Protein AF-A0A958IY38-F1 (afdb_monomer_lite)

Structure (mmCIF, N/CA/C/O backbone):
data_AF-A0A958IY38-F1
#
_entry.id   AF-A0A958IY38-F1
#
loop_
_atom_site.group_PDB
_atom_site.id
_atom_site.type_symbol
_atom_site.label_atom_id
_atom_site.label_alt_id
_atom_site.label_comp_id
_atom_site.label_asym_id
_atom_site.label_entity_id
_atom_site.label_seq_id
_atom_site.pdbx_PDB_ins_code
_atom_site.Cartn_x
_atom_site.Cartn_y
_atom_site.Cartn_z
_atom_site.occupancy
_atom_site.B_iso_or_equiv
_atom_site.auth_seq_id
_atom_site.auth_comp_id
_atom_site.auth_asym_id
_atom_site.auth_atom_id
_atom_site.pdbx_PDB_model_num
ATOM 1 N N . MET A 1 1 ? 3.651 20.610 6.563 1.00 26.92 1 MET A N 1
ATOM 2 C CA . MET A 1 1 ? 2.471 20.398 5.695 1.00 26.92 1 MET A CA 1
ATOM 3 C C . MET A 1 1 ? 2.924 19.285 4.775 1.00 26.92 1 MET A C 1
ATOM 5 O O . MET A 1 1 ? 3.724 19.580 3.906 1.00 26.92 1 MET A O 1
ATOM 9 N N . LEU A 1 2 ? 2.611 18.018 5.083 1.00 25.03 2 LEU A N 1
ATOM 10 C CA . LEU A 1 2 ? 3.264 16.891 4.403 1.00 25.03 2 LEU A CA 1
ATOM 11 C C . LEU A 1 2 ? 2.922 16.931 2.910 1.00 25.03 2 LEU A C 1
ATOM 13 O O . LEU A 1 2 ? 1.775 16.711 2.522 1.00 25.03 2 LEU A O 1
ATOM 17 N N . ALA A 1 3 ? 3.918 17.250 2.089 1.00 23.48 3 ALA A N 1
ATOM 18 C CA . ALA A 1 3 ? 3.823 17.105 0.652 1.00 23.48 3 ALA A CA 1
ATOM 19 C C . ALA A 1 3 ? 3.800 15.606 0.339 1.00 23.48 3 ALA A C 1
ATOM 21 O O . ALA A 1 3 ? 4.743 14.880 0.653 1.00 23.48 3 ALA A O 1
ATOM 22 N N . ALA A 1 4 ? 2.710 15.140 -0.265 1.00 25.20 4 ALA A N 1
ATOM 23 C CA . ALA A 1 4 ? 2.666 13.818 -0.861 1.00 25.20 4 ALA A CA 1
ATOM 24 C C . ALA A 1 4 ? 3.659 13.808 -2.031 1.00 25.20 4 ALA A C 1
ATOM 26 O O . ALA A 1 4 ? 3.409 14.409 -3.076 1.00 25.20 4 ALA A O 1
ATOM 27 N N . ALA A 1 5 ? 4.810 13.164 -1.842 1.00 28.31 5 ALA A N 1
ATOM 28 C CA . ALA A 1 5 ? 5.637 12.769 -2.965 1.00 28.31 5 ALA A CA 1
ATOM 29 C C . ALA A 1 5 ? 4.805 11.775 -3.784 1.00 28.31 5 ALA A C 1
ATOM 31 O O . ALA A 1 5 ? 4.443 10.712 -3.284 1.00 28.31 5 ALA A O 1
ATOM 32 N N . CYS A 1 6 ? 4.454 12.141 -5.017 1.00 32.59 6 CYS A N 1
ATOM 33 C CA . CYS A 1 6 ? 3.859 11.217 -5.975 1.00 32.59 6 CYS A CA 1
ATOM 34 C C . CYS A 1 6 ? 4.956 10.221 -6.373 1.00 32.59 6 CYS A C 1
ATOM 36 O O . CYS A 1 6 ? 5.699 10.445 -7.323 1.00 32.59 6 CYS A O 1
ATOM 38 N N . GLN A 1 7 ? 5.133 9.189 -5.551 1.00 41.25 7 GLN A N 1
ATOM 39 C CA . GLN A 1 7 ? 6.083 8.106 -5.758 1.00 41.25 7 GLN A CA 1
ATOM 40 C C . GLN A 1 7 ? 5.483 7.134 -6.760 1.00 41.25 7 GLN A C 1
ATOM 42 O O . GLN A 1 7 ? 4.338 6.700 -6.628 1.00 41.25 7 GLN A O 1
ATOM 47 N N . VAL A 1 8 ? 6.243 6.873 -7.812 1.00 44.66 8 VAL A N 1
ATOM 48 C CA . VAL A 1 8 ? 5.726 6.210 -8.993 1.00 44.66 8 VAL A CA 1
ATOM 49 C C . VAL A 1 8 ? 6.127 4.749 -8.944 1.00 44.66 8 VAL A C 1
ATOM 51 O O . VAL A 1 8 ? 7.259 4.398 -9.258 1.00 44.66 8 VAL A O 1
ATOM 54 N N . PHE A 1 9 ? 5.189 3.903 -8.541 1.00 49.84 9 PHE A N 1
ATOM 55 C CA . PHE A 1 9 ? 5.288 2.481 -8.825 1.00 49.84 9 PHE A CA 1
ATOM 56 C C . PHE A 1 9 ? 4.990 2.285 -10.300 1.00 49.84 9 PHE A C 1
ATOM 58 O O . PHE A 1 9 ? 3.968 2.766 -10.785 1.00 49.84 9 PHE A O 1
ATOM 65 N N . PHE A 1 10 ? 5.875 1.602 -11.012 1.00 52.50 10 PHE A N 1
ATOM 66 C CA . PHE A 1 10 ? 5.575 1.127 -12.349 1.00 52.50 10 PHE A CA 1
ATOM 67 C C . PHE A 1 10 ? 5.124 -0.328 -12.287 1.00 52.50 10 PHE A C 1
ATOM 69 O O . PHE A 1 10 ? 5.522 -1.087 -11.401 1.00 52.50 10 PHE A O 1
ATOM 76 N N . PHE A 1 11 ? 4.279 -0.701 -13.240 1.00 48.72 11 PHE A N 1
ATOM 77 C CA . PHE A 1 11 ? 3.690 -2.024 -13.370 1.00 48.72 11 PHE A CA 1
ATOM 78 C C . PHE A 1 11 ? 3.999 -2.645 -14.742 1.00 48.72 11 PHE A C 1
ATOM 80 O O . PHE A 1 11 ? 3.836 -1.953 -15.743 1.00 48.72 11 PHE A O 1
ATOM 87 N N . CYS A 1 12 ? 4.384 -3.923 -14.813 1.00 42.66 12 CYS A N 1
ATOM 88 C CA . CYS A 1 12 ? 4.654 -4.641 -16.071 1.00 42.66 12 CYS A CA 1
ATOM 89 C C . CYS A 1 12 ? 3.434 -5.448 -16.541 1.00 42.66 12 CYS A C 1
ATOM 91 O O . CYS A 1 12 ? 2.892 -6.276 -15.810 1.00 42.66 12 CYS A O 1
ATOM 93 N N . SER A 1 13 ? 3.022 -5.251 -17.791 1.00 41.34 13 SER A N 1
ATOM 94 C CA . SER A 1 13 ? 1.816 -5.841 -18.375 1.00 41.34 13 SER A CA 1
ATOM 95 C C . SER A 1 13 ? 2.033 -7.299 -18.783 1.00 41.34 13 SER A C 1
ATOM 97 O O . SER A 1 13 ? 2.114 -7.620 -19.969 1.00 41.34 13 SER A O 1
ATOM 99 N N . ILE A 1 14 ? 2.051 -8.230 -17.825 1.00 48.69 14 ILE A N 1
ATOM 100 C CA . ILE A 1 14 ? 2.040 -9.653 -18.184 1.00 48.69 14 ILE A CA 1
ATOM 101 C C . ILE A 1 14 ? 0.762 -9.934 -18.994 1.00 48.69 14 ILE A C 1
ATOM 103 O O . ILE A 1 14 ? -0.358 -9.818 -18.493 1.00 48.69 14 ILE A O 1
ATOM 107 N N . SER A 1 15 ? 0.929 -10.275 -20.276 1.00 46.31 15 SER A N 1
ATOM 108 C CA . SER A 1 15 ? -0.161 -10.591 -21.203 1.00 46.31 15 SER A CA 1
ATOM 109 C C . SER A 1 15 ? -0.798 -11.937 -20.855 1.00 46.31 15 SER A C 1
ATOM 111 O O . SER A 1 15 ? -0.587 -12.941 -21.531 1.00 46.31 15 SER A O 1
ATOM 113 N N . PHE A 1 16 ? -1.620 -11.953 -19.812 1.00 49.91 16 PHE A N 1
ATOM 114 C CA . PHE A 1 16 ? -2.704 -12.917 -19.676 1.00 49.91 16 PHE A CA 1
ATOM 115 C C . PHE A 1 16 ? -3.986 -12.284 -20.232 1.00 49.91 16 PHE A C 1
ATOM 117 O O . PHE A 1 16 ? -4.160 -11.068 -20.129 1.00 49.91 16 PHE A O 1
ATOM 124 N N . PRO A 1 17 ? -4.892 -13.054 -20.863 1.00 40.56 17 PRO A N 1
ATOM 125 C CA . PRO A 1 17 ? -6.111 -12.496 -21.433 1.00 40.56 17 PRO A CA 1
ATOM 126 C C . PRO A 1 17 ? -6.970 -11.887 -20.317 1.00 40.56 17 PRO A C 1
ATOM 128 O O . PRO A 1 17 ? -7.684 -12.595 -19.611 1.00 40.56 17 PRO A O 1
ATOM 131 N N . ALA A 1 18 ? -6.923 -10.564 -20.164 1.00 49.22 18 ALA A N 1
ATOM 132 C CA . ALA A 1 18 ? -7.762 -9.824 -19.231 1.00 49.22 18 ALA A CA 1
ATOM 133 C C . ALA A 1 18 ? -9.170 -9.639 -19.819 1.00 49.22 18 ALA A C 1
ATOM 135 O O . ALA A 1 18 ? -9.610 -8.533 -20.128 1.00 49.22 18 ALA A O 1
ATOM 136 N N . PHE A 1 19 ? -9.899 -10.742 -19.991 1.00 37.72 19 PHE A N 1
ATOM 137 C CA . PHE A 1 19 ? -11.345 -10.680 -20.165 1.00 37.72 19 PHE A CA 1
ATOM 138 C C . PHE A 1 19 ? -12.000 -10.576 -18.780 1.00 37.72 19 PHE A C 1
ATOM 140 O O . PHE A 1 19 ? -12.068 -11.554 -18.046 1.00 37.72 19 PHE A O 1
ATOM 147 N N . GLY A 1 20 ? -12.496 -9.379 -18.437 1.00 48.38 20 GLY A N 1
ATOM 148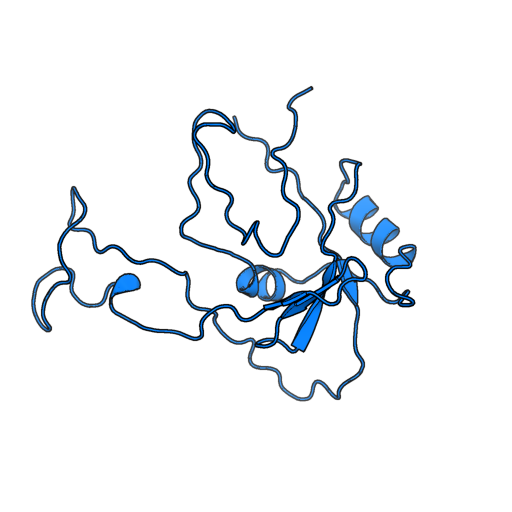 C CA . GLY A 1 20 ? -13.491 -9.185 -17.372 1.00 48.38 20 GLY A CA 1
ATOM 149 C C . GLY A 1 20 ? -12.978 -9.138 -15.927 1.00 48.38 20 GLY A C 1
ATOM 150 O O . GLY A 1 20 ? -13.599 -9.735 -15.055 1.00 48.38 20 GLY A O 1
ATOM 151 N N . GLN A 1 21 ? -11.887 -8.424 -15.640 1.00 48.81 21 GLN A N 1
ATOM 152 C CA . GLN A 1 21 ? -11.372 -8.303 -14.270 1.00 48.81 21 GLN A CA 1
ATOM 153 C C . GLN A 1 21 ? -12.283 -7.419 -13.393 1.00 48.81 21 GLN A C 1
ATOM 155 O O . GLN A 1 21 ? -12.297 -6.191 -13.506 1.00 48.81 21 GLN A O 1
ATOM 160 N N . THR A 1 22 ? -13.043 -8.040 -12.489 1.00 60.66 22 THR A N 1
ATOM 161 C CA . THR A 1 22 ? -13.479 -7.387 -11.250 1.00 60.66 22 THR A CA 1
ATOM 162 C C . THR A 1 22 ? -12.241 -7.230 -10.377 1.00 60.66 22 THR A C 1
ATOM 164 O O . THR A 1 22 ? -11.740 -8.225 -9.862 1.00 60.66 22 THR A O 1
ATOM 167 N N . TYR A 1 23 ? -11.719 -6.011 -10.249 1.00 72.31 23 TYR A N 1
ATOM 168 C CA . TYR A 1 23 ? -10.575 -5.755 -9.373 1.00 72.31 23 TYR A CA 1
ATOM 169 C C . TYR A 1 23 ? -10.910 -6.205 -7.939 1.00 72.31 23 TYR A C 1
ATOM 171 O O . TYR A 1 23 ? -11.943 -5.755 -7.425 1.00 72.31 23 TYR A O 1
ATOM 179 N N . PRO A 1 24 ? -10.118 -7.097 -7.310 1.00 82.88 24 PRO A N 1
ATOM 180 C CA . PRO A 1 24 ? -10.416 -7.567 -5.966 1.00 82.88 24 PRO A CA 1
ATOM 181 C C . PRO A 1 24 ? -10.306 -6.403 -4.981 1.00 82.88 24 PRO A C 1
ATOM 183 O O . PRO A 1 24 ? -9.371 -5.605 -5.031 1.00 82.88 24 PRO A O 1
ATOM 186 N N . VAL A 1 25 ? -11.286 -6.291 -4.087 1.00 87.06 25 VAL A N 1
ATOM 187 C CA . VAL A 1 25 ? -11.207 -5.349 -2.969 1.00 87.06 25 VAL A CA 1
ATOM 188 C C . VAL A 1 25 ? -10.387 -6.026 -1.880 1.00 87.06 25 VAL A C 1
ATOM 190 O O . VAL A 1 25 ? -10.865 -6.969 -1.247 1.00 87.06 25 VAL A O 1
ATOM 193 N N . ILE A 1 26 ? -9.144 -5.573 -1.729 1.00 91.75 26 ILE A N 1
ATOM 194 C CA . ILE A 1 26 ? -8.230 -6.048 -0.692 1.00 91.75 26 ILE A CA 1
ATOM 195 C C . ILE A 1 26 ? -8.678 -5.497 0.660 1.00 91.75 26 ILE A C 1
ATOM 197 O O . ILE A 1 26 ? -9.183 -4.377 0.762 1.00 91.75 26 ILE A O 1
ATOM 201 N N . ASP A 1 27 ? -8.543 -6.334 1.680 1.00 92.19 27 ASP A N 1
ATOM 202 C CA . ASP A 1 27 ? -8.791 -5.991 3.068 1.00 92.19 27 ASP A CA 1
ATOM 203 C C . ASP A 1 27 ? -7.903 -4.822 3.484 1.00 92.19 27 ASP A C 1
ATOM 205 O O . ASP A 1 27 ? -6.733 -4.737 3.115 1.00 92.19 27 ASP A O 1
ATOM 209 N N . THR A 1 28 ? -8.463 -3.907 4.261 1.00 91.19 28 THR A N 1
ATOM 210 C CA . THR A 1 28 ? -7.747 -2.690 4.637 1.00 91.19 28 THR A CA 1
ATOM 211 C C . THR A 1 28 ? -6.646 -2.953 5.673 1.00 91.19 28 THR A C 1
ATOM 213 O O . THR A 1 28 ? -5.794 -2.092 5.900 1.00 91.19 28 THR A O 1
ATOM 216 N N . GLY A 1 29 ? -6.687 -4.108 6.345 1.00 90.69 29 GLY A N 1
ATOM 217 C CA . GLY A 1 29 ? -5.842 -4.451 7.481 1.00 90.69 29 GLY A CA 1
ATOM 218 C C . GLY A 1 29 ? -6.298 -3.831 8.804 1.00 90.69 29 GLY A C 1
ATOM 219 O O . GLY A 1 29 ? -5.648 -4.055 9.828 1.00 90.69 29 GLY A O 1
ATOM 220 N N . GLN A 1 30 ? -7.386 -3.052 8.839 1.00 91.44 30 GLN A N 1
ATOM 221 C CA . GLN A 1 30 ? -7.879 -2.470 10.088 1.00 91.44 30 GLN A CA 1
ATOM 222 C C . GLN A 1 30 ? -8.183 -3.565 11.117 1.00 91.44 30 GLN A C 1
ATOM 224 O O . GLN A 1 30 ? -8.933 -4.497 10.861 1.00 91.44 30 GLN A O 1
ATOM 229 N N . SER A 1 31 ? -7.622 -3.43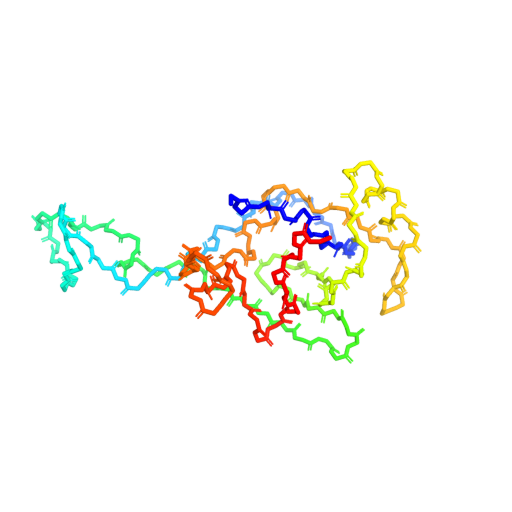1 12.319 1.00 92.38 31 SER A N 1
ATOM 230 C CA . SER A 1 31 ? -7.726 -4.449 13.376 1.00 92.38 31 SER A CA 1
ATOM 231 C C . SER A 1 31 ? -8.326 -3.913 14.680 1.00 92.38 31 SER A C 1
ATOM 233 O O . SER A 1 31 ? -8.273 -4.580 15.714 1.00 92.38 31 SER A O 1
ATOM 235 N N . GLN A 1 32 ? -8.852 -2.687 14.666 1.00 94.44 32 GLN A N 1
ATOM 236 C CA . GLN A 1 32 ? -9.418 -2.007 15.830 1.00 94.44 32 GLN A CA 1
ATOM 237 C C . GLN A 1 32 ? -10.841 -1.533 15.534 1.00 94.44 32 GLN A C 1
ATOM 239 O O . GLN A 1 32 ? -11.140 -1.097 14.427 1.00 94.44 32 GLN A O 1
ATOM 244 N N . CYS A 1 33 ? -11.712 -1.610 16.539 1.00 96.12 33 CYS A N 1
ATOM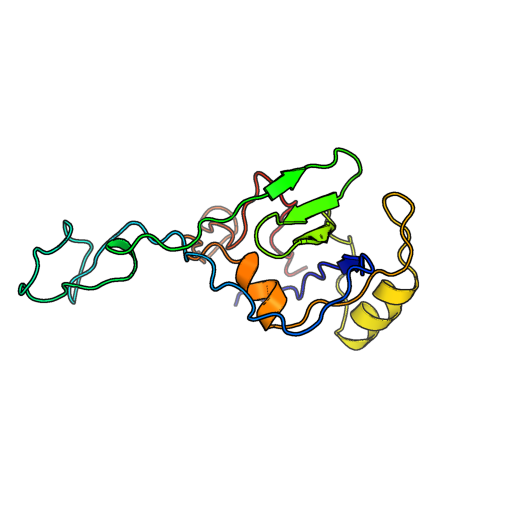 245 C CA . CYS A 1 33 ? -13.044 -1.010 16.500 1.00 96.12 33 CYS A CA 1
ATOM 246 C C . CYS A 1 33 ? -13.053 0.266 17.338 1.00 96.12 33 CYS A C 1
ATOM 248 O O . CYS A 1 33 ? -12.340 0.349 18.337 1.00 96.12 33 CYS A O 1
ATOM 250 N N . PHE A 1 34 ? -13.897 1.225 16.974 1.00 96.19 34 PHE A N 1
ATOM 251 C CA . PHE A 1 34 ? -14.026 2.507 17.660 1.00 96.19 34 PHE A CA 1
ATOM 252 C C . PHE A 1 34 ? -15.475 2.780 18.076 1.00 96.19 34 PHE A C 1
ATOM 254 O O . PHE A 1 34 ? -16.418 2.367 17.396 1.00 96.19 34 PHE A O 1
ATOM 261 N N . ASP A 1 35 ? -15.651 3.478 19.196 1.00 95.81 35 ASP A N 1
ATOM 262 C CA . ASP A 1 35 ? -16.882 4.214 19.488 1.00 95.81 35 ASP A CA 1
ATOM 263 C C . ASP A 1 35 ? -16.733 5.679 19.022 1.00 95.81 35 ASP A C 1
ATOM 265 O O . ASP A 1 35 ? -15.892 6.005 18.184 1.00 95.81 35 ASP A O 1
ATOM 269 N N . THR A 1 36 ? -17.550 6.596 19.541 1.00 96.06 36 THR A N 1
ATOM 270 C CA . THR A 1 36 ? -17.463 8.025 19.193 1.00 96.06 36 THR A CA 1
ATOM 271 C C . THR A 1 36 ? -16.214 8.745 19.718 1.00 96.06 36 THR A C 1
ATOM 273 O O . THR A 1 36 ? -16.023 9.914 19.390 1.00 96.06 36 THR A O 1
ATOM 276 N N . LEU A 1 37 ? -15.413 8.117 20.581 1.00 95.88 37 LEU A N 1
ATOM 277 C CA . LEU A 1 37 ? -14.332 8.752 21.341 1.00 95.88 37 LEU A CA 1
ATOM 278 C C . LEU A 1 37 ? -13.022 7.950 21.356 1.00 95.88 37 LEU A C 1
ATOM 280 O O . LEU A 1 37 ? -11.959 8.558 21.470 1.00 95.88 37 LEU A O 1
ATOM 284 N N . GLN A 1 38 ? -13.068 6.617 21.303 1.00 96.12 38 GLN A N 1
ATOM 285 C CA . GLN A 1 38 ? -11.906 5.763 21.571 1.00 96.12 38 GLN A CA 1
ATOM 286 C C . GLN A 1 38 ? -11.998 4.377 20.919 1.00 96.12 38 GLN A C 1
ATOM 288 O O . GLN A 1 38 ? -13.042 3.966 20.414 1.00 96.12 38 GLN A O 1
ATOM 293 N N . VAL A 1 39 ? -10.889 3.634 20.988 1.00 96.44 39 VAL A N 1
ATOM 294 C CA . VAL A 1 39 ? -10.821 2.210 20.628 1.00 96.44 39 VAL A CA 1
ATOM 295 C C . VAL A 1 39 ? -11.613 1.376 21.637 1.00 96.44 39 VAL A C 1
ATOM 297 O O . VAL A 1 39 ? -11.474 1.553 22.847 1.00 96.44 39 VAL A O 1
ATOM 300 N N . ILE A 1 40 ? -12.392 0.420 21.141 1.00 97.31 40 ILE A N 1
ATOM 301 C CA . ILE A 1 40 ? -13.207 -0.505 21.930 1.00 97.31 40 ILE A CA 1
ATOM 302 C C . ILE A 1 40 ? -12.930 -1.968 21.542 1.00 97.31 40 ILE A C 1
ATOM 304 O O . ILE A 1 40 ? -12.469 -2.243 20.431 1.00 97.31 40 ILE A O 1
ATOM 308 N N . PRO A 1 41 ? -13.238 -2.940 22.425 1.00 96.50 41 PRO A N 1
ATOM 309 C CA . PRO A 1 41 ? -13.324 -4.346 22.035 1.00 96.50 41 PRO A CA 1
ATOM 310 C C . PRO A 1 41 ? -14.366 -4.557 20.930 1.00 96.50 41 PRO A C 1
ATOM 312 O O . PRO A 1 41 ? -15.308 -3.775 20.809 1.00 96.50 41 PRO A O 1
ATOM 315 N N . PHE A 1 42 ? -14.240 -5.642 20.164 1.00 96.94 42 PHE A N 1
ATOM 316 C CA . PHE A 1 42 ? -15.146 -5.934 19.050 1.00 96.94 42 PHE A CA 1
ATOM 317 C C . PHE A 1 42 ? -16.609 -6.053 19.520 1.00 96.94 42 PHE A C 1
ATOM 319 O O . PHE A 1 42 ? -16.926 -6.956 20.309 1.00 96.94 42 PHE A O 1
ATOM 326 N N . PRO A 1 43 ? -17.512 -5.167 19.048 1.00 97.00 43 PRO A N 1
ATOM 327 C CA . PRO A 1 43 ? -18.920 -5.209 19.420 1.00 97.00 43 PRO A CA 1
ATOM 328 C C . PRO A 1 43 ? -19.577 -6.528 19.011 1.00 97.00 43 PRO A C 1
ATOM 330 O O . PRO A 1 43 ? -19.231 -7.123 17.993 1.00 97.00 43 PRO A O 1
ATOM 333 N N . GLN A 1 44 ? -20.552 -6.988 19.790 1.00 96.69 44 GLN A N 1
ATOM 334 C CA . GLN A 1 44 ? -21.338 -8.173 19.437 1.00 96.69 44 GLN A CA 1
ATOM 335 C C . GLN A 1 44 ? -22.425 -7.824 18.404 1.00 96.69 44 GLN A C 1
ATOM 337 O O . GLN A 1 44 ? -22.868 -6.672 18.367 1.00 96.69 44 GLN A O 1
ATOM 342 N N . PRO A 1 45 ? -22.906 -8.790 17.597 1.00 96.81 45 PRO A N 1
ATOM 343 C CA . PRO A 1 45 ? -24.006 -8.555 16.666 1.00 96.81 45 PRO A CA 1
ATOM 344 C C . PRO A 1 45 ? -25.220 -7.904 17.346 1.00 96.81 45 PRO A C 1
ATOM 346 O O . PRO A 1 45 ? -25.706 -8.386 18.369 1.00 96.81 45 PRO A O 1
ATOM 349 N N . GLY A 1 46 ? -25.705 -6.796 16.778 1.00 95.94 46 GLY A N 1
ATOM 350 C CA . GLY A 1 46 ? -26.833 -6.018 17.311 1.00 95.94 46 GLY A CA 1
ATOM 351 C C . GLY A 1 46 ? -26.469 -4.964 18.366 1.00 95.94 46 GLY A C 1
ATOM 352 O O . GLY A 1 46 ? -27.335 -4.176 18.746 1.00 95.94 46 GLY A O 1
ATOM 353 N N . ALA A 1 47 ? -25.213 -4.902 18.819 1.00 96.69 47 ALA A N 1
ATOM 354 C CA . ALA A 1 47 ? -24.729 -3.811 19.660 1.00 96.69 47 ALA A CA 1
ATOM 355 C C . ALA A 1 47 ? -24.451 -2.537 18.831 1.00 96.69 47 ALA A C 1
ATOM 357 O O . ALA A 1 47 ? -24.188 -2.626 17.627 1.00 96.69 47 ALA A O 1
ATOM 358 N N . PRO A 1 48 ? -24.460 -1.341 19.454 1.00 97.19 48 PRO A N 1
ATOM 359 C CA . PRO A 1 48 ? -23.952 -0.131 18.815 1.00 97.19 48 PRO A CA 1
ATOM 360 C C . PRO A 1 48 ? -22.528 -0.330 18.283 1.00 97.19 48 PRO A C 1
ATOM 362 O O . PRO A 1 48 ? -21.733 -1.049 18.887 1.00 97.19 48 PRO A O 1
ATOM 365 N N . PHE A 1 49 ? -22.213 0.331 17.168 1.00 96.00 49 PHE A N 1
ATOM 366 C CA . PHE A 1 49 ? -20.902 0.281 16.506 1.00 96.00 49 PHE A CA 1
ATOM 367 C C . PHE A 1 49 ? -20.483 -1.101 15.966 1.00 96.00 49 PHE A C 1
ATOM 369 O O . PHE A 1 49 ? -19.343 -1.251 15.535 1.00 96.00 49 PHE A O 1
ATOM 376 N N . TYR A 1 50 ? -21.379 -2.097 15.957 1.00 96.88 50 TYR A N 1
ATOM 377 C CA . TYR A 1 50 ? -21.157 -3.377 15.279 1.00 96.88 50 TYR A CA 1
ATOM 378 C C . TYR A 1 50 ? -21.124 -3.221 13.752 1.00 96.88 50 TYR A C 1
ATOM 380 O O . TYR A 1 50 ? -21.892 -2.441 13.188 1.00 96.88 50 TYR A O 1
ATOM 388 N N . GLY A 1 51 ? -20.290 -4.025 13.089 1.00 94.38 51 GLY A N 1
ATOM 389 C CA . GLY A 1 51 ? -20.160 -4.061 11.629 1.00 94.38 51 GLY A CA 1
ATOM 390 C C . GLY A 1 51 ? -19.056 -3.153 11.093 1.00 94.38 51 GLY A C 1
ATOM 391 O O . GLY A 1 51 ? -19.093 -2.769 9.927 1.00 94.38 51 GLY A O 1
ATOM 392 N N . GLN A 1 52 ? -18.095 -2.786 11.942 1.00 95.00 52 GLN A N 1
ATOM 393 C CA . GLN A 1 52 ? -16.889 -2.089 11.506 1.00 95.00 52 GLN A CA 1
ATOM 394 C C . GLN A 1 52 ? -15.998 -3.009 10.672 1.00 95.00 52 GLN A C 1
ATOM 396 O O . GLN A 1 52 ? -16.050 -4.232 10.797 1.00 95.00 52 GLN A O 1
ATOM 401 N N . ASP A 1 53 ? -15.155 -2.392 9.852 1.00 92.00 53 ASP A N 1
ATOM 402 C CA . ASP A 1 53 ? -14.245 -3.068 8.930 1.00 92.00 53 ASP A CA 1
ATOM 403 C C . ASP A 1 53 ? -13.372 -4.116 9.638 1.00 92.00 53 ASP A C 1
ATOM 405 O O . ASP A 1 53 ? -13.369 -5.275 9.247 1.00 92.00 53 ASP A O 1
ATOM 409 N N . ALA A 1 54 ? -12.810 -3.766 10.802 1.00 93.75 54 ALA A N 1
ATOM 410 C CA . ALA A 1 54 ? -12.008 -4.666 11.635 1.00 93.75 54 ALA A CA 1
ATOM 411 C C . ALA A 1 54 ? -12.733 -5.919 12.164 1.00 93.75 54 ALA A C 1
ATOM 413 O O . ALA A 1 54 ? -12.101 -6.804 12.740 1.00 93.75 54 ALA A O 1
ATOM 414 N N . GLN A 1 55 ? -14.061 -5.993 12.028 1.00 94.06 55 GLN A N 1
ATOM 415 C CA . GLN A 1 55 ? -14.853 -7.174 12.388 1.00 94.06 55 GLN A CA 1
ATOM 416 C C . GLN A 1 55 ? -15.102 -8.113 11.205 1.00 94.06 55 GLN A C 1
ATOM 418 O O . GLN A 1 55 ? -15.696 -9.178 11.389 1.00 94.06 55 GLN A O 1
ATOM 423 N N . THR A 1 56 ? -14.687 -7.715 10.007 1.00 88.62 56 THR A N 1
ATOM 424 C CA . THR A 1 56 ? -14.824 -8.485 8.776 1.00 88.62 56 THR A CA 1
ATOM 425 C C . THR A 1 56 ? -13.440 -8.929 8.328 1.00 88.62 56 THR A C 1
ATOM 427 O O . THR A 1 56 ? -12.463 -8.222 8.527 1.00 88.62 56 THR A O 1
ATOM 430 N N . GLN A 1 57 ? -13.354 -10.120 7.740 1.00 85.94 57 GLN A N 1
ATOM 431 C CA . GLN A 1 57 ? -12.134 -10.580 7.093 1.00 85.94 57 GLN A CA 1
ATOM 432 C C . GLN A 1 57 ? -12.360 -10.573 5.582 1.00 85.94 57 GLN A C 1
ATOM 434 O O . GLN A 1 57 ? -13.126 -11.385 5.057 1.00 85.94 57 GLN A O 1
ATOM 439 N N . GLY A 1 58 ? -11.728 -9.627 4.901 1.00 89.12 58 GLY A N 1
ATOM 440 C CA . GLY A 1 58 ? -11.631 -9.552 3.452 1.00 89.12 58 GLY A CA 1
ATOM 441 C C . GLY A 1 58 ? -10.466 -10.373 2.896 1.00 89.12 58 GLY A C 1
ATOM 442 O O . GLY A 1 58 ? -9.820 -11.159 3.598 1.00 89.12 58 GLY A O 1
ATOM 443 N N . VAL A 1 59 ? -10.198 -10.178 1.604 1.00 91.81 59 VAL A N 1
ATOM 444 C CA . VAL A 1 59 ? -9.043 -10.769 0.916 1.00 91.81 59 VAL A CA 1
ATOM 445 C C . VAL A 1 59 ? -7.782 -10.086 1.428 1.00 91.81 59 VAL A C 1
ATOM 447 O O . VAL A 1 59 ? -7.601 -8.897 1.202 1.00 91.81 59 VAL A O 1
ATOM 450 N N . GLN A 1 60 ? -6.926 -10.814 2.139 1.00 92.88 60 GLN A N 1
ATOM 451 C CA . GLN A 1 60 ? -5.691 -10.242 2.676 1.00 92.88 60 GLN A CA 1
ATOM 452 C C . GLN A 1 60 ? -4.687 -9.953 1.547 1.00 92.88 60 GLN A C 1
ATOM 454 O O . GLN A 1 60 ? -4.673 -10.700 0.563 1.00 92.88 60 GLN A O 1
ATOM 459 N N . PRO A 1 61 ? -3.836 -8.918 1.678 1.00 93.12 61 PRO A N 1
ATOM 460 C CA . PRO A 1 61 ? -2.708 -8.725 0.773 1.00 93.12 61 PRO A CA 1
ATOM 461 C C . PRO A 1 61 ? -1.849 -9.992 0.699 1.00 93.12 61 PRO A C 1
ATOM 463 O O . PRO A 1 61 ? -1.586 -10.624 1.724 1.00 93.12 61 PRO A O 1
ATOM 466 N N . ASP A 1 62 ? -1.427 -10.361 -0.506 1.00 94.75 62 ASP A N 1
ATOM 467 C CA . ASP A 1 62 ? -0.599 -11.540 -0.747 1.00 94.75 62 ASP A CA 1
ATOM 468 C C . ASP A 1 62 ? 0.455 -11.190 -1.795 1.00 94.75 62 ASP A C 1
ATOM 470 O O . ASP A 1 62 ? 0.133 -10.881 -2.946 1.00 94.75 62 ASP A O 1
ATOM 474 N N . TYR A 1 63 ? 1.711 -11.170 -1.362 1.00 96.06 63 TYR A N 1
ATOM 475 C CA . TYR A 1 63 ? 2.833 -10.668 -2.137 1.00 96.06 63 TYR A CA 1
ATOM 476 C C . TYR A 1 63 ? 3.951 -11.702 -2.197 1.00 96.06 63 TYR A C 1
ATOM 478 O O . TYR A 1 63 ? 4.293 -12.341 -1.201 1.00 96.06 63 TYR A O 1
ATOM 486 N N . GLN A 1 64 ? 4.587 -11.793 -3.357 1.00 97.00 64 GLN A N 1
ATOM 487 C CA . GLN A 1 64 ? 5.777 -12.595 -3.583 1.00 97.00 64 GLN A CA 1
ATOM 488 C C . GLN A 1 64 ? 6.930 -11.696 -4.031 1.00 97.00 64 GLN A C 1
ATOM 490 O O . GLN A 1 64 ? 6.837 -11.040 -5.064 1.00 97.00 64 GLN A O 1
ATOM 495 N N . ASP A 1 65 ? 8.028 -11.692 -3.276 1.00 96.94 65 ASP A N 1
ATOM 496 C CA . ASP A 1 65 ? 9.289 -11.085 -3.710 1.00 96.94 65 ASP A CA 1
ATOM 497 C C . ASP A 1 65 ? 9.950 -12.011 -4.743 1.00 96.94 65 ASP A C 1
ATOM 499 O O . ASP A 1 65 ? 10.156 -13.204 -4.486 1.00 96.94 65 ASP A O 1
ATOM 503 N N . ASN A 1 66 ? 10.257 -11.470 -5.921 1.00 96.12 66 ASN A N 1
ATOM 504 C CA . ASN A 1 66 ? 10.878 -12.219 -7.011 1.00 96.12 66 ASN A CA 1
ATOM 505 C C . ASN A 1 66 ? 12.414 -12.256 -6.914 1.00 96.12 66 ASN A C 1
ATOM 507 O O . ASN A 1 66 ? 13.059 -13.017 -7.636 1.00 96.12 66 ASN A O 1
ATOM 511 N N . GLY A 1 67 ? 13.018 -11.475 -6.012 1.00 96.62 67 GLY A N 1
ATOM 512 C CA . GLY A 1 67 ? 14.465 -11.412 -5.794 1.00 96.62 67 GLY A CA 1
ATOM 513 C C . GLY A 1 67 ? 15.235 -10.660 -6.885 1.00 96.62 67 GLY A C 1
ATOM 514 O O . GLY A 1 67 ? 16.462 -10.746 -6.942 1.00 96.62 67 GLY A O 1
ATOM 515 N N . ASP A 1 68 ? 14.531 -9.940 -7.757 1.00 94.94 68 ASP A N 1
ATOM 516 C CA . ASP A 1 68 ? 15.072 -9.207 -8.908 1.00 94.94 68 ASP A CA 1
ATOM 517 C C . ASP A 1 68 ? 14.687 -7.714 -8.914 1.00 94.94 68 ASP A C 1
ATOM 519 O O . ASP A 1 68 ? 14.844 -7.025 -9.927 1.00 94.94 68 ASP A O 1
ATOM 523 N N . GLY A 1 69 ? 14.215 -7.206 -7.770 1.00 92.62 69 GLY A N 1
ATOM 524 C CA . GLY A 1 69 ? 13.711 -5.841 -7.614 1.00 92.62 69 GLY A CA 1
ATOM 525 C C . GLY A 1 69 ? 12.239 -5.683 -7.999 1.00 92.62 69 GLY A C 1
ATOM 526 O O . GLY A 1 69 ? 11.784 -4.554 -8.209 1.00 92.62 69 GLY A O 1
ATOM 527 N N . THR A 1 70 ? 11.489 -6.785 -8.102 1.00 94.19 70 THR A N 1
ATOM 528 C CA . THR A 1 70 ? 10.043 -6.786 -8.355 1.00 94.19 70 THR A CA 1
ATOM 529 C C . THR A 1 70 ? 9.267 -7.608 -7.323 1.00 94.19 70 THR A C 1
ATOM 531 O O . THR A 1 70 ? 9.788 -8.550 -6.726 1.00 94.19 70 THR A O 1
ATOM 534 N N . VAL A 1 71 ? 7.996 -7.251 -7.130 1.00 96.12 71 VAL A N 1
ATOM 535 C CA . VAL A 1 71 ? 7.054 -7.920 -6.224 1.00 96.12 71 VAL A CA 1
ATOM 536 C C . VAL A 1 71 ? 5.800 -8.305 -6.996 1.00 96.12 71 VAL A C 1
ATOM 538 O O . VAL A 1 71 ? 5.157 -7.449 -7.594 1.00 96.12 71 VAL A O 1
ATOM 541 N N . THR A 1 72 ? 5.398 -9.569 -6.962 1.00 94.44 72 THR A N 1
ATOM 542 C CA . THR A 1 72 ? 4.124 -10.021 -7.532 1.00 94.44 72 THR A CA 1
ATOM 543 C C . THR A 1 72 ? 3.016 -9.979 -6.482 1.00 94.44 72 THR A C 1
ATOM 545 O O . THR A 1 72 ? 3.095 -10.664 -5.470 1.00 94.44 72 THR A O 1
ATOM 548 N N . ASP A 1 73 ? 1.963 -9.207 -6.739 1.00 94.31 73 ASP A N 1
ATOM 549 C CA . ASP A 1 73 ? 0.679 -9.255 -6.037 1.00 94.31 73 ASP A CA 1
ATOM 550 C C . ASP A 1 73 ? -0.128 -10.455 -6.555 1.00 94.31 73 ASP A C 1
ATOM 552 O O . ASP A 1 73 ? -0.607 -10.476 -7.694 1.00 94.31 73 ASP A O 1
ATOM 556 N N . LEU A 1 74 ? -0.252 -11.479 -5.712 1.00 93.50 74 LEU A N 1
ATOM 557 C CA . LEU A 1 74 ? -0.896 -12.749 -6.042 1.00 93.50 74 LEU A CA 1
ATOM 558 C C . LEU A 1 74 ? -2.426 -12.640 -6.107 1.00 93.50 74 LEU A C 1
ATOM 560 O O . LEU A 1 74 ? -3.066 -13.486 -6.734 1.00 93.50 74 LEU A O 1
ATOM 564 N N . ASN A 1 75 ? -3.023 -11.590 -5.531 1.00 92.19 75 ASN A N 1
ATOM 565 C CA . ASN A 1 75 ? -4.466 -11.358 -5.615 1.00 92.19 75 ASN A CA 1
ATOM 566 C C . ASN A 1 75 ? -4.873 -10.761 -6.962 1.00 92.19 75 ASN A C 1
ATOM 568 O O . ASN A 1 75 ? -5.937 -11.082 -7.495 1.00 92.19 75 ASN A O 1
ATOM 572 N N . THR A 1 76 ? -4.047 -9.866 -7.502 1.00 89.12 76 THR A N 1
ATOM 573 C CA . THR A 1 76 ? -4.351 -9.125 -8.736 1.00 89.12 76 THR A CA 1
ATOM 574 C C . THR A 1 76 ? -3.624 -9.690 -9.957 1.00 89.12 76 THR A C 1
ATOM 576 O O . THR A 1 76 ? -4.008 -9.400 -11.091 1.00 89.12 76 THR A O 1
ATOM 579 N N . GLY A 1 77 ? -2.593 -10.514 -9.743 1.00 89.38 77 GLY A N 1
ATOM 580 C CA . GLY A 1 77 ? -1.688 -10.999 -10.786 1.00 89.38 77 GLY A CA 1
ATOM 581 C C . GLY A 1 77 ? -0.702 -9.932 -11.266 1.00 89.38 77 GLY A C 1
ATOM 582 O O . GLY A 1 77 ? -0.037 -10.120 -12.286 1.00 89.38 77 GLY A O 1
ATOM 583 N N . LEU A 1 78 ? -0.623 -8.804 -10.559 1.00 91.38 78 LEU A N 1
ATOM 584 C CA . LEU A 1 78 ? 0.209 -7.676 -10.920 1.00 91.38 78 LEU A CA 1
ATOM 585 C C . LEU A 1 78 ? 1.634 -7.839 -10.324 1.00 91.38 78 LEU A C 1
ATOM 587 O O . LEU A 1 78 ? 1.806 -7.823 -9.118 1.00 91.38 78 LEU A O 1
ATOM 591 N N . MET A 1 79 ? 2.685 -7.916 -11.152 1.00 93.50 79 MET A N 1
ATOM 592 C CA . MET A 1 79 ? 4.058 -7.514 -10.800 1.00 93.50 79 MET A CA 1
ATOM 593 C C . MET A 1 79 ? 4.345 -5.990 -10.703 1.00 93.50 79 MET A C 1
ATOM 595 O O . MET A 1 79 ? 4.278 -5.241 -11.679 1.00 93.50 79 MET A O 1
ATOM 599 N N . TRP A 1 80 ? 4.797 -5.560 -9.533 1.00 94.31 80 TRP A N 1
ATOM 600 C CA . TRP A 1 80 ? 5.172 -4.201 -9.157 1.00 94.31 80 TRP A CA 1
ATOM 601 C C . TRP A 1 80 ? 6.688 -4.031 -9.050 1.00 94.31 80 TRP A C 1
ATOM 603 O O . TRP A 1 80 ? 7.403 -4.966 -8.695 1.00 94.31 80 TRP A O 1
ATOM 613 N N . GLN A 1 81 ? 7.187 -2.822 -9.297 1.00 92.50 81 GLN A N 1
ATOM 614 C CA . GLN A 1 81 ? 8.558 -2.461 -8.940 1.00 92.50 81 GLN A CA 1
ATOM 615 C C . GLN A 1 81 ? 8.714 -2.379 -7.408 1.00 92.50 81 GLN A C 1
ATOM 617 O O . GLN A 1 81 ? 7.900 -1.748 -6.736 1.00 92.50 81 GLN A O 1
ATOM 622 N N . GLN A 1 82 ? 9.771 -2.988 -6.863 1.00 91.75 82 GLN A N 1
ATOM 623 C CA . GLN A 1 82 ? 10.060 -2.997 -5.422 1.00 91.75 82 GLN A CA 1
ATOM 624 C C . GLN A 1 82 ? 10.674 -1.677 -4.938 1.00 91.75 82 GLN A C 1
ATOM 626 O O . GLN A 1 82 ? 10.330 -1.185 -3.863 1.00 91.75 82 GLN A O 1
ATOM 631 N N . ASN A 1 83 ? 11.569 -1.107 -5.751 1.00 83.94 83 ASN A N 1
ATOM 632 C CA . ASN A 1 83 ? 12.404 0.033 -5.377 1.00 83.94 83 ASN A CA 1
ATOM 633 C C . ASN A 1 83 ? 11.824 1.355 -5.869 1.00 83.94 83 ASN A C 1
ATOM 635 O O . ASN A 1 83 ? 11.249 1.435 -6.955 1.00 83.94 83 ASN A O 1
ATOM 639 N N . LEU A 1 84 ? 12.060 2.428 -5.123 1.00 72.19 84 LEU A N 1
ATOM 640 C CA . LEU A 1 84 ? 11.648 3.766 -5.540 1.00 72.19 84 LEU A CA 1
ATOM 641 C C . LEU A 1 84 ? 12.642 4.365 -6.537 1.00 72.19 84 LEU A C 1
ATOM 643 O O . LEU A 1 84 ? 13.850 4.164 -6.431 1.00 72.19 84 LEU A O 1
ATOM 647 N N . MET A 1 85 ? 12.142 5.166 -7.479 1.00 71.31 85 MET A N 1
ATOM 648 C CA . MET A 1 85 ? 13.021 6.042 -8.251 1.00 71.31 85 MET A CA 1
ATOM 649 C C . MET A 1 85 ? 13.562 7.171 -7.375 1.00 71.31 85 MET A C 1
ATOM 651 O O . MET A 1 85 ? 12.859 7.702 -6.506 1.00 71.31 85 MET A O 1
ATOM 655 N N . ASP A 1 86 ? 14.819 7.546 -7.622 1.00 68.06 86 ASP A N 1
ATOM 656 C CA . ASP A 1 86 ? 15.504 8.530 -6.793 1.00 68.06 86 ASP A CA 1
ATOM 657 C C . ASP A 1 86 ? 14.958 9.960 -6.954 1.00 68.06 86 ASP A C 1
ATOM 659 O O . ASP A 1 86 ? 14.991 10.738 -5.998 1.00 68.06 86 ASP A O 1
ATOM 663 N N . ASP A 1 87 ? 14.375 10.266 -8.113 1.00 70.62 87 ASP A N 1
ATOM 664 C CA . ASP A 1 87 ? 13.935 11.605 -8.495 1.00 70.62 87 ASP A CA 1
ATOM 665 C C . ASP A 1 87 ? 12.454 11.888 -8.186 1.00 70.62 87 ASP A C 1
ATOM 667 O O . ASP A 1 87 ? 11.583 11.014 -8.227 1.00 70.62 87 ASP A O 1
ATOM 671 N N . LYS A 1 88 ? 12.149 13.164 -7.912 1.00 76.75 88 LYS A N 1
ATOM 672 C CA . LYS A 1 88 ? 10.770 13.673 -7.854 1.00 76.75 88 LYS A CA 1
ATOM 673 C C . LYS A 1 88 ? 10.279 13.897 -9.287 1.00 76.75 88 LYS A C 1
ATOM 675 O O . LYS A 1 88 ? 10.871 14.686 -10.020 1.00 76.75 88 LYS A O 1
ATOM 680 N N . PHE A 1 89 ? 9.165 13.271 -9.653 1.00 81.38 89 PHE A N 1
ATOM 681 C CA . PHE A 1 89 ? 8.563 13.414 -10.978 1.00 81.38 89 PHE A CA 1
ATOM 682 C C . PHE A 1 89 ? 7.251 14.196 -10.933 1.00 81.38 89 PHE A C 1
ATOM 684 O O . PHE A 1 89 ? 6.431 14.027 -10.027 1.00 81.38 89 PHE A O 1
ATOM 691 N N . THR A 1 90 ? 7.013 15.026 -11.949 1.00 87.88 90 THR A N 1
ATOM 692 C CA . THR A 1 90 ? 5.645 15.412 -12.307 1.00 87.88 90 THR A CA 1
ATOM 693 C C . THR A 1 90 ? 4.919 14.215 -12.917 1.00 87.88 90 THR A C 1
ATOM 695 O O . THR A 1 90 ? 5.544 13.257 -13.368 1.00 87.88 90 THR A O 1
ATOM 698 N N . TYR A 1 91 ? 3.590 14.277 -12.984 1.00 85.31 91 TYR A N 1
ATOM 699 C CA . TYR A 1 91 ? 2.791 13.219 -13.606 1.00 85.31 91 TYR A CA 1
ATOM 700 C C . TYR A 1 91 ? 3.218 12.912 -15.055 1.00 85.31 91 TYR A C 1
ATOM 702 O O . TYR A 1 91 ? 3.368 11.750 -15.420 1.00 85.31 91 TYR A O 1
ATOM 710 N N . ASP A 1 92 ? 3.477 13.945 -15.862 1.00 89.00 92 ASP A N 1
ATOM 711 C CA . ASP A 1 92 ? 3.897 13.764 -17.257 1.00 89.00 92 ASP A CA 1
ATOM 712 C C . ASP A 1 92 ? 5.299 13.150 -17.357 1.00 89.00 92 ASP A C 1
ATOM 714 O O . ASP A 1 92 ? 5.548 12.302 -18.213 1.00 89.00 92 ASP A O 1
ATOM 718 N N . GLN A 1 93 ? 6.216 13.540 -16.464 1.00 89.31 93 GLN A N 1
ATOM 719 C CA . GLN A 1 93 ? 7.548 12.939 -16.422 1.00 89.31 93 GLN A CA 1
ATOM 720 C C . GLN A 1 93 ? 7.494 11.485 -15.945 1.00 89.31 93 GLN A C 1
ATOM 722 O O . GLN A 1 93 ? 8.239 10.663 -16.459 1.00 89.31 93 GLN A O 1
ATOM 727 N N . ALA A 1 94 ? 6.607 11.165 -15.001 1.00 86.06 94 ALA A N 1
ATOM 728 C CA . ALA A 1 94 ? 6.385 9.808 -14.522 1.00 86.06 94 ALA A CA 1
ATOM 729 C C . ALA A 1 94 ? 5.896 8.895 -15.652 1.00 86.06 94 ALA A C 1
ATOM 731 O O . ALA A 1 94 ? 6.446 7.819 -15.853 1.00 86.06 94 ALA A O 1
ATOM 732 N N . HIS A 1 95 ? 4.914 9.350 -16.435 1.00 86.06 95 HIS A N 1
ATOM 733 C CA . HIS A 1 95 ? 4.464 8.626 -17.628 1.00 86.06 95 HIS A CA 1
ATOM 734 C C . HIS A 1 95 ? 5.594 8.404 -18.628 1.00 86.06 95 HIS A C 1
ATOM 736 O O . HIS A 1 95 ? 5.817 7.276 -19.047 1.00 86.06 95 HIS A O 1
ATOM 742 N N . ALA A 1 96 ? 6.343 9.456 -18.966 1.00 88.06 96 ALA A N 1
ATOM 743 C CA . ALA A 1 96 ? 7.452 9.339 -19.909 1.00 88.06 96 ALA A CA 1
ATOM 744 C C . ALA A 1 96 ? 8.578 8.429 -19.388 1.00 88.06 96 ALA A C 1
ATOM 746 O O . ALA A 1 96 ? 9.206 7.720 -20.169 1.00 88.06 96 ALA A O 1
ATOM 747 N N . ALA A 1 97 ? 8.839 8.441 -18.078 1.00 85.12 97 ALA A N 1
ATOM 748 C CA . ALA A 1 97 ? 9.821 7.566 -17.455 1.00 85.12 97 ALA A CA 1
ATOM 749 C C . ALA A 1 97 ? 9.403 6.095 -17.574 1.00 85.12 97 ALA A C 1
ATOM 751 O O . ALA A 1 97 ? 10.254 5.283 -17.930 1.00 85.12 97 ALA A O 1
ATOM 752 N N . ALA A 1 98 ? 8.116 5.776 -17.366 1.00 86.31 98 ALA A N 1
ATOM 753 C CA . ALA A 1 98 ? 7.553 4.423 -17.479 1.00 86.31 98 ALA A CA 1
ATOM 754 C C . ALA A 1 98 ? 8.013 3.708 -18.750 1.00 86.31 98 ALA A C 1
ATOM 756 O O . ALA A 1 98 ? 8.589 2.624 -18.690 1.00 86.31 98 ALA A O 1
ATOM 757 N N . ASP A 1 99 ? 7.847 4.401 -19.879 1.00 85.00 99 ASP A N 1
ATOM 758 C CA . ASP A 1 99 ? 8.123 3.897 -21.224 1.00 85.00 99 ASP A CA 1
ATOM 759 C C . ASP A 1 99 ? 9.616 3.601 -21.464 1.00 85.00 99 ASP A C 1
ATOM 761 O O . ASP A 1 99 ? 9.984 2.980 -22.461 1.00 85.00 99 ASP A O 1
ATOM 765 N N . THR A 1 100 ? 10.497 4.066 -20.574 1.00 87.44 100 THR A N 1
ATOM 766 C CA . THR A 1 100 ? 11.953 3.896 -20.684 1.00 87.44 100 THR A CA 1
ATOM 767 C C . THR A 1 100 ? 12.534 2.912 -19.676 1.00 87.44 100 THR A C 1
ATOM 769 O O . THR A 1 100 ? 13.692 2.508 -19.820 1.00 87.44 100 THR A O 1
ATOM 772 N N . VAL A 1 101 ? 11.764 2.511 -18.661 1.00 85.75 101 VAL A N 1
ATOM 773 C CA . VAL A 1 101 ? 12.251 1.612 -17.615 1.00 85.75 101 VAL A CA 1
ATOM 774 C C . VAL A 1 101 ? 12.475 0.228 -18.198 1.00 85.75 101 VAL A C 1
ATOM 776 O O . VAL A 1 101 ? 11.628 -0.334 -18.884 1.00 85.75 101 VAL A O 1
ATOM 779 N N . THR A 1 102 ? 13.632 -0.350 -17.891 1.00 90.00 102 THR A N 1
ATOM 780 C CA . THR A 1 102 ? 13.873 -1.780 -18.059 1.00 90.00 102 THR A CA 1
ATOM 781 C C . THR A 1 102 ? 14.316 -2.352 -16.723 1.00 90.00 102 THR A C 1
ATOM 783 O O . THR A 1 102 ? 15.334 -1.933 -16.175 1.00 90.00 102 THR A O 1
ATOM 786 N N . LEU A 1 103 ? 13.547 -3.302 -16.200 1.00 88.44 103 LEU A N 1
ATOM 787 C CA . LEU A 1 103 ? 13.757 -3.921 -14.891 1.00 88.44 103 LEU A CA 1
ATOM 788 C C . LEU A 1 103 ? 13.344 -5.390 -14.958 1.00 88.44 103 LEU A C 1
ATOM 790 O O . LEU A 1 103 ? 12.361 -5.715 -15.620 1.00 88.44 103 LEU A O 1
ATOM 794 N N . ALA A 1 104 ? 14.116 -6.274 -14.319 1.00 91.56 104 ALA A N 1
ATOM 795 C CA . ALA A 1 104 ? 13.886 -7.725 -14.315 1.00 91.56 104 ALA A CA 1
ATOM 796 C C . ALA A 1 104 ? 13.729 -8.360 -15.720 1.00 91.56 104 ALA A C 1
ATOM 798 O O . ALA A 1 104 ? 13.122 -9.412 -15.886 1.00 91.56 104 ALA A O 1
ATOM 799 N N . GLY A 1 105 ? 14.290 -7.726 -16.759 1.00 91.12 105 GLY A N 1
ATOM 800 C CA . GLY A 1 105 ? 14.156 -8.170 -18.153 1.00 91.12 105 GLY A CA 1
ATOM 801 C C . GLY A 1 105 ? 12.873 -7.718 -18.864 1.00 91.12 105 GLY A C 1
ATOM 802 O O . GLY A 1 105 ? 12.691 -8.062 -20.030 1.00 91.12 105 GLY A O 1
ATOM 803 N N . TYR A 1 106 ? 12.030 -6.920 -18.206 1.00 87.62 106 TYR A N 1
ATOM 804 C CA . TYR A 1 106 ? 10.794 -6.350 -18.746 1.00 87.62 106 TYR A CA 1
ATOM 805 C C . TYR A 1 106 ? 10.972 -4.871 -19.083 1.00 87.62 106 TYR A C 1
ATOM 807 O O . TYR A 1 106 ? 11.688 -4.159 -18.377 1.00 87.62 106 TYR A O 1
ATOM 815 N N . ASN A 1 107 ? 10.311 -4.413 -20.146 1.00 89.50 107 ASN A N 1
ATOM 816 C CA . ASN A 1 107 ? 10.380 -3.042 -20.667 1.00 89.50 107 ASN A CA 1
ATOM 817 C C . ASN A 1 107 ? 8.999 -2.445 -21.002 1.00 89.50 107 ASN A C 1
ATOM 819 O O . ASN A 1 107 ? 8.902 -1.432 -21.684 1.00 89.50 107 ASN A O 1
ATOM 823 N N . ASP A 1 108 ? 7.932 -3.089 -20.543 1.00 86.06 108 ASP A N 1
ATOM 824 C CA . ASP A 1 108 ? 6.525 -2.731 -20.731 1.00 86.06 108 ASP A CA 1
ATOM 825 C C . ASP A 1 108 ? 5.913 -2.180 -19.430 1.00 86.06 108 ASP A C 1
ATOM 827 O O . ASP A 1 108 ? 4.754 -2.438 -19.083 1.00 86.06 108 ASP A O 1
ATOM 83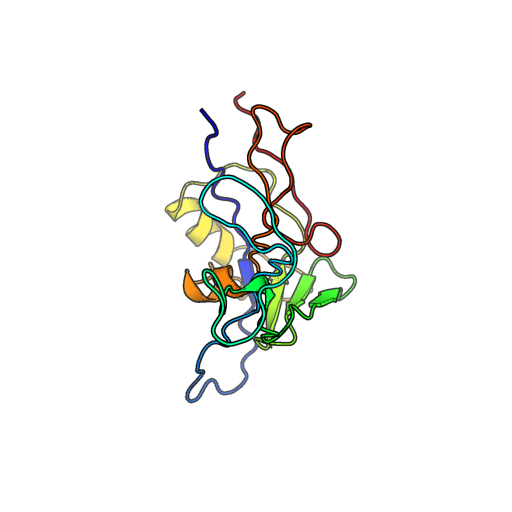1 N N . TRP A 1 109 ? 6.736 -1.433 -18.694 1.00 88.94 109 TRP A N 1
ATOM 832 C CA . TRP A 1 109 ? 6.395 -0.776 -17.443 1.00 88.94 109 TRP A CA 1
ATOM 833 C C . TRP A 1 109 ? 5.472 0.426 -17.694 1.00 88.94 109 TRP A C 1
ATOM 835 O O . TRP A 1 109 ? 5.720 1.244 -18.574 1.00 88.94 109 TRP A O 1
ATOM 845 N N . ARG A 1 110 ? 4.398 0.558 -16.911 1.00 89.44 110 ARG A N 1
ATOM 846 C CA . ARG A 1 110 ? 3.418 1.654 -17.015 1.00 89.44 110 ARG A CA 1
ATOM 847 C C . ARG A 1 110 ? 3.027 2.216 -15.658 1.00 89.44 110 ARG A C 1
ATOM 849 O O . ARG A 1 110 ? 3.212 1.561 -14.634 1.00 89.44 110 ARG A O 1
ATOM 856 N N . LEU A 1 111 ? 2.393 3.388 -15.655 1.00 89.12 111 LEU A N 1
ATOM 857 C CA . LEU A 1 111 ? 1.714 3.879 -14.457 1.00 89.12 111 LEU A CA 1
ATOM 858 C C . LEU A 1 111 ? 0.500 3.004 -14.094 1.00 89.12 111 LEU A C 1
ATOM 860 O O . LEU A 1 111 ? -0.270 2.610 -14.983 1.00 89.12 111 LEU A O 1
ATOM 864 N N . PRO A 1 112 ? 0.285 2.727 -12.799 1.00 88.94 112 PRO A N 1
ATOM 865 C CA . PRO A 1 112 ? -0.907 2.061 -12.319 1.00 88.94 112 PRO A CA 1
ATOM 866 C C . PRO A 1 112 ? -2.105 3.001 -12.385 1.00 88.94 112 PRO A C 1
ATOM 868 O O . PRO A 1 112 ? -2.006 4.227 -12.278 1.00 88.94 112 PRO A O 1
ATOM 871 N N . THR A 1 113 ? -3.281 2.410 -12.528 1.00 87.25 113 THR A N 1
ATOM 872 C CA . THR A 1 113 ? -4.537 3.115 -12.302 1.00 87.25 113 THR A CA 1
ATOM 873 C C . THR A 1 113 ? -4.769 3.310 -10.805 1.00 87.25 113 THR A C 1
ATOM 875 O O . THR A 1 113 ? -4.215 2.598 -9.970 1.00 87.25 113 THR A O 1
ATOM 878 N N . ILE A 1 114 ? -5.672 4.229 -10.450 1.00 88.06 114 ILE A N 1
ATOM 879 C CA . ILE A 1 114 ? -6.074 4.430 -9.051 1.00 88.06 114 ILE A CA 1
ATOM 880 C C . ILE A 1 114 ? -6.562 3.116 -8.430 1.00 88.06 114 ILE A C 1
ATOM 882 O O . ILE A 1 114 ? -6.180 2.808 -7.311 1.00 88.06 114 ILE A O 1
ATOM 886 N N . LYS A 1 115 ? -7.363 2.320 -9.153 1.00 86.38 115 LYS A N 1
ATOM 887 C CA . LYS A 1 115 ? -7.872 1.039 -8.637 1.00 86.38 115 LYS A CA 1
ATOM 888 C C . LYS A 1 115 ? -6.750 0.047 -8.359 1.00 86.38 115 LYS A C 1
ATOM 890 O O . LYS A 1 115 ? -6.820 -0.642 -7.356 1.00 86.38 115 LYS A O 1
ATOM 895 N N . GLU A 1 116 ? -5.730 0.022 -9.211 1.00 89.19 116 GLU A N 1
ATOM 896 C CA . GLU A 1 116 ? -4.574 -0.852 -9.022 1.00 89.19 116 GLU A CA 1
ATOM 897 C C . GLU A 1 116 ? -3.782 -0.472 -7.769 1.00 89.19 116 GLU A C 1
ATOM 899 O O . GLU A 1 116 ? -3.440 -1.321 -6.957 1.00 89.19 116 GLU A O 1
ATOM 904 N N . LEU A 1 117 ? -3.595 0.829 -7.538 1.00 89.75 117 LEU A N 1
ATOM 905 C CA . LEU A 1 117 ? -2.949 1.312 -6.318 1.00 89.75 117 LEU A CA 1
ATOM 906 C C . LEU A 1 117 ? -3.692 0.895 -5.042 1.00 89.75 117 LEU A C 1
ATOM 908 O O . LEU A 1 117 ? -3.043 0.668 -4.029 1.00 89.75 117 LEU A O 1
ATOM 912 N N . TYR A 1 118 ? -5.023 0.757 -5.074 1.00 89.62 118 TYR A N 1
ATOM 913 C CA . TYR A 1 118 ? -5.793 0.348 -3.894 1.00 89.62 118 TYR A CA 1
ATOM 914 C C . TYR A 1 118 ? -5.454 -1.060 -3.385 1.00 89.62 118 TYR A C 1
ATOM 916 O O . TYR A 1 118 ? -5.702 -1.300 -2.207 1.00 89.62 118 TYR A O 1
ATOM 924 N N . SER A 1 119 ? -4.896 -1.976 -4.196 1.00 89.81 119 SER A N 1
ATOM 925 C CA . SER A 1 119 ? -4.467 -3.274 -3.637 1.00 89.81 119 SER A CA 1
ATOM 926 C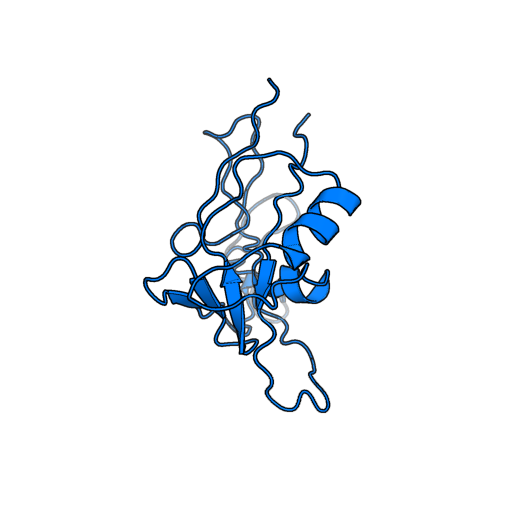 C . SER A 1 119 ? -3.210 -3.170 -2.783 1.00 89.81 119 SER A C 1
ATOM 928 O O . SER A 1 119 ? -2.995 -4.045 -1.953 1.00 89.81 119 SER A O 1
ATOM 930 N N . LEU A 1 120 ? -2.418 -2.105 -2.950 1.00 92.06 120 LEU A N 1
ATOM 931 C CA . LEU A 1 120 ? -1.164 -1.903 -2.224 1.00 92.06 120 LEU A CA 1
ATOM 932 C C . LEU A 1 120 ? -1.332 -1.180 -0.885 1.00 92.06 120 LEU A C 1
ATOM 934 O O . LEU A 1 120 ? -0.400 -1.161 -0.081 1.00 92.06 120 LEU A O 1
ATOM 938 N N . ILE A 1 121 ? -2.482 -0.539 -0.656 1.00 92.50 121 ILE A N 1
ATOM 939 C CA . ILE A 1 121 ? -2.667 0.349 0.494 1.00 92.50 121 ILE A CA 1
ATOM 940 C C . ILE A 1 121 ? -2.842 -0.467 1.775 1.00 92.50 121 ILE A C 1
ATOM 942 O O . ILE A 1 121 ? -3.802 -1.220 1.919 1.00 92.50 121 ILE A O 1
ATOM 946 N N . ASP A 1 122 ? -1.972 -0.212 2.749 1.00 93.44 122 ASP A N 1
ATOM 947 C CA . ASP A 1 122 ? -2.145 -0.628 4.139 1.00 93.44 122 ASP A CA 1
ATOM 948 C C . ASP A 1 122 ? -2.798 0.509 4.940 1.00 93.44 122 ASP A C 1
ATOM 950 O O . ASP A 1 122 ? -2.162 1.519 5.257 1.00 93.44 122 ASP A O 1
ATOM 954 N N . PHE A 1 123 ? -4.079 0.367 5.288 1.00 92.69 123 PHE A N 1
ATOM 955 C CA . PHE A 1 123 ? -4.831 1.422 5.981 1.00 92.69 123 PHE A CA 1
ATOM 956 C C . PHE A 1 123 ? -4.495 1.541 7.471 1.00 92.69 123 PHE A C 1
ATOM 958 O O . PHE A 1 123 ? -5.044 2.407 8.153 1.00 92.69 123 PHE A O 1
ATOM 965 N N . ARG A 1 124 ? -3.575 0.722 7.989 1.00 92.50 124 ARG A N 1
ATOM 966 C CA . ARG A 1 124 ? -3.033 0.875 9.347 1.00 92.50 124 ARG A CA 1
ATOM 967 C C . ARG A 1 124 ? -1.975 1.978 9.442 1.00 92.50 124 ARG A C 1
ATOM 969 O O . ARG A 1 124 ? -1.511 2.271 10.545 1.00 92.50 124 ARG A O 1
ATOM 976 N N . GLY A 1 125 ? -1.577 2.569 8.312 1.00 93.69 125 GLY A N 1
ATOM 977 C CA . GLY A 1 125 ? -0.639 3.684 8.270 1.00 93.69 125 GLY A CA 1
ATOM 978 C C . GLY A 1 125 ? -1.088 4.877 9.124 1.00 93.69 125 GLY A C 1
ATOM 979 O O . GLY A 1 125 ? -2.270 5.103 9.386 1.00 93.69 125 GLY A O 1
ATOM 980 N N . VAL A 1 126 ? -0.116 5.670 9.568 1.00 92.69 126 VAL A N 1
ATOM 981 C CA . VAL A 1 126 ? -0.331 6.845 10.422 1.00 92.69 126 VAL A CA 1
ATOM 982 C C . VAL A 1 126 ? 0.512 7.992 9.895 1.00 92.69 126 VAL A C 1
ATOM 984 O O . VAL A 1 126 ? 1.717 7.845 9.706 1.00 92.69 126 VAL A O 1
ATOM 987 N N . THR A 1 127 ? -0.096 9.162 9.709 1.00 91.94 127 THR A N 1
ATOM 988 C CA . THR A 1 127 ? 0.640 10.395 9.410 1.00 91.94 127 THR A CA 1
ATOM 989 C C . THR A 1 127 ? 0.887 11.181 10.691 1.00 91.94 127 THR A C 1
ATOM 991 O O . THR A 1 127 ? -0.030 11.773 11.259 1.00 91.94 127 THR A O 1
ATOM 994 N N . GLY A 1 128 ? 2.139 11.188 11.139 1.00 89.81 128 GLY A N 1
ATOM 995 C CA . GLY A 1 128 ? 2.610 12.019 12.239 1.00 89.81 128 GLY A CA 1
ATOM 996 C C . GLY A 1 128 ? 3.099 13.393 11.775 1.00 89.81 128 GLY A C 1
ATOM 997 O O . GLY A 1 128 ? 2.976 13.781 10.613 1.00 89.81 128 GLY A O 1
ATOM 998 N N . THR A 1 129 ? 3.703 14.146 12.694 1.00 90.06 129 THR A N 1
ATOM 999 C CA . THR A 1 129 ? 4.357 15.431 12.381 1.00 90.06 129 THR A CA 1
ATOM 1000 C C . THR A 1 129 ? 5.773 15.258 11.824 1.00 90.06 129 THR A C 1
ATOM 1002 O O . THR A 1 129 ? 6.391 16.234 11.411 1.00 90.06 129 THR A O 1
ATOM 1005 N N . SER A 1 130 ? 6.310 14.037 11.858 1.00 89.31 130 SER A N 1
ATOM 1006 C CA . SER A 1 130 ? 7.644 13.662 11.380 1.00 89.31 130 SER A CA 1
ATOM 1007 C C . SER A 1 130 ? 7.649 12.225 10.850 1.00 89.31 130 SER A C 1
ATOM 1009 O O . SER A 1 130 ? 6.770 11.431 11.188 1.00 89.31 130 SER A O 1
ATOM 1011 N N . ALA A 1 131 ? 8.691 11.850 10.102 1.00 88.19 131 ALA A N 1
ATOM 1012 C CA . ALA A 1 131 ? 8.917 10.463 9.682 1.00 88.19 131 ALA A CA 1
ATOM 1013 C C . ALA A 1 131 ? 8.947 9.484 10.874 1.00 88.19 131 ALA A C 1
ATOM 1015 O O . ALA A 1 131 ? 8.341 8.423 10.818 1.00 88.19 131 ALA A O 1
ATOM 1016 N N . SER A 1 132 ? 9.582 9.870 11.988 1.00 90.38 132 SER A N 1
ATOM 1017 C CA . SER A 1 132 ? 9.688 9.044 13.203 1.00 90.38 132 SER A CA 1
ATOM 1018 C C . SER A 1 132 ? 8.367 8.821 13.944 1.00 90.38 132 SER A C 1
ATOM 1020 O O . SER A 1 132 ? 8.290 7.945 14.800 1.00 90.38 132 SER A O 1
ATOM 1022 N N . THR A 1 133 ? 7.344 9.625 13.651 1.00 93.88 133 THR A N 1
ATOM 1023 C CA . THR A 1 133 ? 5.998 9.507 14.234 1.00 93.88 133 THR A CA 1
ATOM 1024 C C . THR A 1 133 ? 4.976 8.998 13.220 1.00 93.88 133 THR A C 1
ATOM 1026 O O . THR A 1 133 ? 3.781 9.012 13.500 1.00 93.88 133 THR A O 1
ATOM 1029 N N . SER A 1 134 ? 5.439 8.556 12.048 1.00 94.06 134 SER A N 1
ATOM 1030 C CA . SER A 1 134 ? 4.594 8.105 10.948 1.00 94.06 134 SER A CA 1
ATOM 1031 C C . SER A 1 134 ? 4.817 6.623 10.656 1.00 94.06 134 SER A C 1
ATOM 1033 O O . SER A 1 134 ? 5.940 6.126 10.717 1.00 94.06 134 SER A O 1
ATOM 1035 N N . THR A 1 135 ? 3.744 5.930 10.288 1.00 94.38 135 THR A N 1
ATOM 1036 C CA . THR A 1 135 ? 3.773 4.560 9.757 1.00 94.38 135 THR A CA 1
ATOM 1037 C C . THR A 1 135 ? 3.333 4.612 8.292 1.00 94.38 135 THR A C 1
ATOM 1039 O O . THR A 1 135 ? 2.278 5.195 8.030 1.00 94.38 135 THR A O 1
ATOM 1042 N N . PRO A 1 136 ? 4.108 4.067 7.336 1.00 93.50 136 PRO A N 1
ATOM 1043 C CA . PRO A 1 136 ? 3.738 4.091 5.922 1.00 93.50 136 PRO A CA 1
ATOM 1044 C C . PRO A 1 136 ? 2.418 3.360 5.651 1.00 93.50 136 PRO A C 1
ATOM 1046 O O . PRO A 1 136 ? 2.068 2.422 6.359 1.00 93.50 136 PRO A O 1
ATOM 1049 N N . PHE A 1 137 ? 1.708 3.776 4.601 1.00 93.94 137 PHE A N 1
ATOM 1050 C CA . PHE A 1 137 ? 0.467 3.137 4.134 1.00 93.94 137 PHE A CA 1
ATOM 1051 C C . PHE A 1 137 ? 0.741 2.033 3.098 1.00 93.94 137 PHE A C 1
ATOM 1053 O O . PHE A 1 137 ? -0.026 1.847 2.158 1.00 93.94 137 PHE A O 1
ATOM 1060 N N . ILE A 1 138 ? 1.880 1.356 3.222 1.00 93.19 138 ILE A N 1
ATOM 1061 C CA . ILE A 1 138 ? 2.331 0.291 2.326 1.00 93.19 138 ILE A CA 1
ATOM 1062 C C . ILE A 1 138 ? 3.160 -0.708 3.133 1.00 93.19 138 ILE A C 1
ATOM 1064 O O . ILE A 1 138 ? 3.816 -0.326 4.106 1.00 93.19 138 ILE A O 1
ATOM 1068 N N . ASP A 1 139 ? 3.147 -1.974 2.725 1.00 94.56 139 ASP A N 1
ATOM 1069 C CA . ASP A 1 139 ? 3.951 -3.016 3.358 1.00 94.56 139 ASP A CA 1
ATOM 1070 C C . ASP A 1 139 ? 5.449 -2.804 3.079 1.00 94.56 139 ASP A C 1
ATOM 1072 O O . ASP A 1 139 ? 5.966 -3.159 2.019 1.00 94.56 139 ASP A O 1
ATOM 1076 N N . THR A 1 140 ? 6.166 -2.241 4.054 1.00 94.25 140 THR A N 1
ATOM 1077 C CA . THR A 1 140 ? 7.612 -1.994 3.949 1.00 94.25 140 THR A CA 1
ATOM 1078 C C . THR A 1 140 ? 8.472 -3.252 4.083 1.00 94.25 140 THR A C 1
ATOM 1080 O O . THR A 1 140 ? 9.694 -3.163 4.005 1.00 94.25 140 THR A O 1
ATOM 1083 N N . GLY A 1 141 ? 7.868 -4.413 4.357 1.00 94.88 141 GLY A N 1
ATOM 1084 C CA . GLY A 1 141 ? 8.538 -5.706 4.238 1.00 94.88 141 GLY A CA 1
ATOM 1085 C C . GLY A 1 141 ? 8.670 -6.158 2.784 1.00 94.88 141 GLY A C 1
ATOM 1086 O O . GLY A 1 141 ? 9.591 -6.909 2.474 1.00 94.88 141 GLY A O 1
ATOM 1087 N N . MET A 1 142 ? 7.787 -5.667 1.907 1.00 95.00 142 MET A N 1
ATOM 1088 C CA . MET A 1 142 ? 7.776 -5.994 0.481 1.00 95.00 142 MET A CA 1
ATOM 1089 C C . MET A 1 142 ? 8.289 -4.848 -0.384 1.00 95.00 142 MET A C 1
ATOM 1091 O O . MET A 1 142 ? 9.036 -5.107 -1.319 1.00 95.00 142 MET A O 1
ATOM 1095 N N . PHE A 1 143 ? 7.923 -3.603 -0.075 1.00 94.19 143 PHE A N 1
ATOM 1096 C CA . PHE A 1 143 ? 8.232 -2.429 -0.892 1.00 94.19 143 PHE A CA 1
ATOM 1097 C C . PHE A 1 143 ? 9.219 -1.498 -0.196 1.00 94.19 143 PHE A C 1
ATOM 1099 O O . PHE A 1 143 ? 9.078 -1.191 0.991 1.00 94.19 143 PHE A O 1
ATOM 1106 N N . GLU A 1 144 ? 10.186 -0.971 -0.947 1.00 91.00 144 GLU A N 1
ATOM 1107 C CA . GLU A 1 144 ? 11.013 0.112 -0.433 1.00 91.00 144 GLU A CA 1
ATOM 1108 C C . GLU A 1 144 ? 10.163 1.371 -0.249 1.00 91.00 144 GLU A C 1
ATOM 1110 O O . GLU A 1 144 ? 9.403 1.785 -1.127 1.00 91.00 144 GLU A O 1
ATOM 1115 N N . PHE A 1 145 ? 10.313 2.016 0.904 1.00 88.69 145 PHE A N 1
ATOM 1116 C CA . PHE A 1 145 ? 9.603 3.246 1.216 1.00 88.69 145 PHE A CA 1
ATOM 1117 C C . PHE A 1 145 ? 10.535 4.258 1.871 1.00 88.69 145 PHE A C 1
ATOM 1119 O O . PHE A 1 145 ? 11.315 3.937 2.769 1.00 88.69 145 PHE A O 1
ATOM 1126 N N . ARG A 1 146 ? 10.394 5.522 1.471 1.00 85.69 146 ARG A N 1
ATOM 1127 C CA . ARG A 1 146 ? 11.024 6.659 2.144 1.00 85.69 146 ARG A CA 1
ATOM 1128 C C . ARG A 1 146 ? 10.075 7.845 2.159 1.00 85.69 146 ARG A C 1
ATOM 1130 O O . ARG A 1 146 ? 9.417 8.133 1.160 1.00 85.69 146 ARG A O 1
ATOM 1137 N N . TYR A 1 147 ? 10.036 8.563 3.274 1.00 84.38 147 TYR A N 1
ATOM 1138 C CA . TYR A 1 147 ? 9.355 9.852 3.321 1.00 84.38 147 TYR A CA 1
ATOM 1139 C C . TYR A 1 147 ? 10.117 10.861 2.456 1.00 84.38 147 TYR A C 1
ATOM 1141 O O . TYR A 1 147 ? 11.347 10.849 2.422 1.00 84.38 147 TYR A O 1
ATOM 1149 N N . GLY A 1 148 ? 9.385 11.713 1.737 1.00 74.19 148 GLY A N 1
ATOM 1150 C CA . GLY A 1 148 ? 9.997 12.771 0.939 1.00 74.19 148 GLY A CA 1
ATOM 1151 C C . GLY A 1 148 ? 10.739 13.775 1.821 1.00 74.19 148 GLY A C 1
ATOM 1152 O O . GLY A 1 148 ? 10.275 14.101 2.913 1.00 74.19 148 GLY A O 1
ATOM 1153 N N . ASP A 1 149 ? 11.872 14.269 1.330 1.00 69.44 149 ASP A N 1
ATOM 1154 C CA . ASP A 1 149 ? 12.542 15.426 1.918 1.00 69.44 149 ASP A CA 1
ATOM 1155 C C . ASP A 1 149 ? 11.857 16.718 1.434 1.00 69.44 149 ASP A C 1
ATOM 1157 O O . ASP A 1 149 ? 11.498 16.841 0.254 1.00 69.44 149 ASP A O 1
ATOM 1161 N N . GLU A 1 150 ? 11.645 17.661 2.353 1.00 59.97 150 GLU A N 1
ATOM 1162 C CA . GLU A 1 150 ? 11.147 19.006 2.049 1.00 59.97 150 GLU A CA 1
ATOM 1163 C C . GLU A 1 150 ? 12.251 19.909 1.468 1.00 59.97 150 GLU A C 1
ATOM 1165 O O . GLU A 1 150 ? 11.934 21.005 1.001 1.00 59.97 150 GLU A O 1
ATOM 1170 N N . THR A 1 151 ? 13.516 19.461 1.483 1.00 55.53 151 THR A N 1
ATOM 1171 C CA . THR A 1 151 ? 14.645 20.170 0.860 1.00 55.53 151 THR A CA 1
ATOM 1172 C C . THR A 1 151 ? 14.745 19.994 -0.657 1.00 55.53 151 THR A C 1
ATOM 1174 O O . THR A 1 151 ? 14.200 19.007 -1.225 1.00 55.53 151 THR A O 1
#

pLDDT: mean 82.9, std 18.78, range [23.48, 97.31]

Sequence (151 aa):
MLAAACQVFFFCSISFPAFGQTYPVIDTGQSQCFDTLQVIPFPQPGAPFYGQDAQTQGVQPDYQDNGDGTVTDLNTGLMWQQNLMDDKFTYDQAHAAADTVTLAGYNDWRLPTIKELYSLIDFRGVTGTSASTSTPFIDTGMFEFRYGDET

Radius of gyration: 17.99 Å; chains: 1; bounding box: 42×33×44 Å

Foldseek 3Di:
DADPQPWFKWWFDPDDPPDPDPQFQEQLQDQFFDDPPDTDPADDPPDPRHPDSNVDDGHHFDWDDPVFQWIAGPRRRIIIGQETDPDRDDPVRSQVVQQDDDTPNTRRIGGDDPSRVSSFFRNVWDDDPDPVRTGDRGPCVRHPDDRDDPD

Secondary structure (DSSP, 8-state):
----------EE------SS-----B------EE-SSSEEPPPPTTSTT-S-GGGS--B---EEE-SSSEEEETTTTEEEE-SPPSS---HHHHHHHHTT--BTTB--EEPPPHHHHTTT--TT-B--SSGGG-B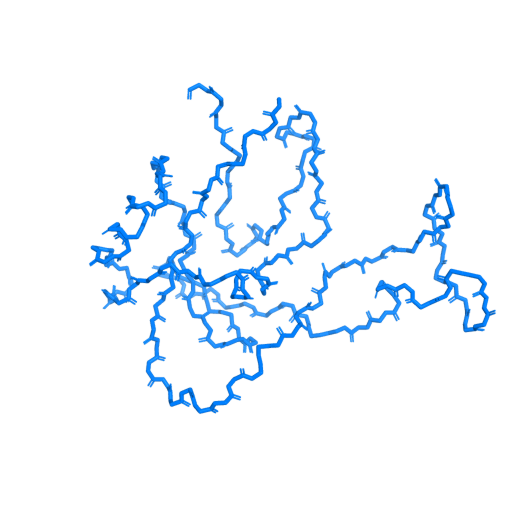-SS-TTTS---PPP--